Protein AF-A0A1N6V2F1-F1 (afdb_monomer)

Structure (mmCIF, N/CA/C/O backbone):
data_AF-A0A1N6V2F1-F1
#
_entry.id   AF-A0A1N6V2F1-F1
#
loop_
_atom_site.group_PDB
_atom_site.id
_atom_site.type_symbol
_atom_site.label_atom_id
_atom_site.label_alt_id
_atom_site.label_comp_id
_atom_site.label_asym_id
_atom_site.label_entity_id
_atom_site.label_seq_id
_atom_site.pdbx_PDB_ins_code
_atom_site.Cartn_x
_atom_site.Cartn_y
_atom_site.Cartn_z
_atom_site.occupancy
_atom_site.B_iso_or_equiv
_atom_site.auth_seq_id
_atom_site.auth_comp_id
_atom_site.auth_asym_id
_atom_site.auth_atom_id
_atom_site.pdbx_PDB_model_num
ATOM 1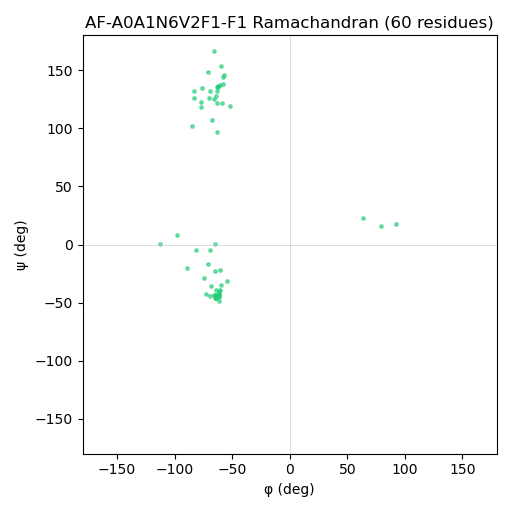 N N . MET A 1 1 ? 24.375 -13.932 -35.670 1.00 59.78 1 MET A N 1
ATOM 2 C CA . MET A 1 1 ? 23.920 -14.333 -34.313 1.00 59.78 1 MET A CA 1
ATOM 3 C C . MET A 1 1 ? 24.131 -13.257 -33.243 1.00 59.78 1 MET A C 1
ATOM 5 O O . MET A 1 1 ? 23.193 -12.993 -32.505 1.00 59.78 1 MET A O 1
ATOM 9 N N . VAL A 1 2 ? 25.281 -12.572 -33.180 1.00 68.06 2 VAL A N 1
ATOM 10 C CA . VAL A 1 2 ? 25.582 -11.576 -32.121 1.00 68.06 2 VAL A CA 1
ATOM 11 C C . VAL A 1 2 ? 24.611 -10.386 -32.025 1.00 68.06 2 VAL A C 1
ATOM 13 O O . VAL A 1 2 ? 24.299 -9.946 -30.924 1.00 68.06 2 VAL A O 1
ATOM 16 N N . ASN A 1 3 ? 24.067 -9.891 -33.142 1.00 74.25 3 ASN A N 1
ATOM 17 C CA . ASN A 1 3 ? 23.123 -8.761 -33.115 1.00 74.25 3 ASN A CA 1
ATOM 18 C C . ASN A 1 3 ? 21.730 -9.145 -32.599 1.00 74.25 3 ASN A C 1
ATOM 20 O O . ASN A 1 3 ? 21.044 -8.310 -32.015 1.00 74.25 3 ASN A O 1
ATOM 24 N N . SER A 1 4 ? 21.318 -10.399 -32.799 1.00 78.88 4 SER A N 1
ATOM 25 C CA . SER A 1 4 ? 20.043 -10.903 -32.282 1.00 78.88 4 SER A CA 1
ATOM 26 C C . SER A 1 4 ? 20.126 -11.084 -30.768 1.00 78.88 4 SER A C 1
ATOM 28 O O . SER A 1 4 ? 19.256 -10.588 -30.063 1.00 78.88 4 SER A O 1
ATOM 30 N N . LEU A 1 5 ? 21.245 -11.631 -30.275 1.00 86.94 5 LEU A N 1
ATOM 31 C CA . LEU A 1 5 ? 21.501 -11.773 -28.843 1.00 86.94 5 LEU A CA 1
ATOM 32 C C . LEU A 1 5 ? 21.568 -10.411 -28.126 1.00 86.94 5 LEU A C 1
ATOM 34 O O . LEU A 1 5 ? 20.932 -10.219 -27.097 1.00 86.94 5 LEU A O 1
ATOM 38 N N . LYS A 1 6 ? 22.259 -9.420 -28.708 1.00 87.38 6 LYS A N 1
ATOM 39 C CA . LYS A 1 6 ? 22.311 -8.052 -28.155 1.00 87.38 6 LYS A CA 1
ATOM 40 C C . LYS A 1 6 ? 20.932 -7.388 -28.093 1.00 87.38 6 LYS A C 1
ATOM 42 O O . LYS A 1 6 ? 20.623 -6.719 -27.109 1.00 87.38 6 LYS A O 1
ATOM 47 N N . ARG A 1 7 ? 20.096 -7.583 -29.121 1.00 88.75 7 ARG A N 1
ATOM 48 C CA . ARG A 1 7 ? 18.716 -7.070 -29.140 1.00 88.75 7 ARG A 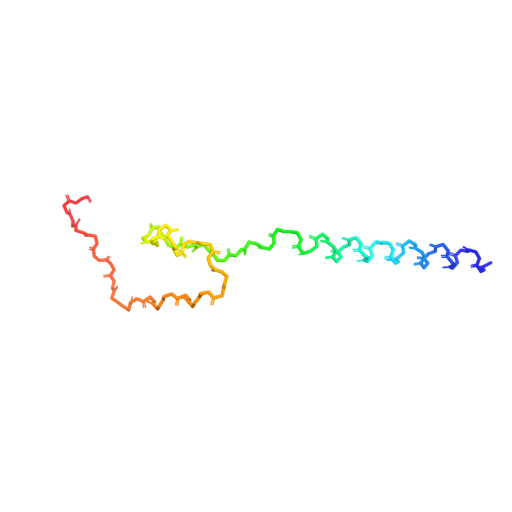CA 1
ATOM 49 C C . ARG A 1 7 ? 17.859 -7.716 -28.058 1.00 88.75 7 ARG A C 1
ATOM 51 O O . ARG A 1 7 ? 17.188 -6.984 -27.340 1.00 88.75 7 ARG A O 1
ATOM 58 N N . THR A 1 8 ? 17.920 -9.039 -27.903 1.00 91.44 8 THR A N 1
ATOM 59 C CA . THR A 1 8 ? 17.143 -9.745 -26.874 1.00 91.44 8 THR A CA 1
ATOM 60 C C . THR A 1 8 ? 17.560 -9.345 -25.461 1.00 91.44 8 THR A C 1
ATOM 62 O O . THR A 1 8 ? 16.702 -9.152 -24.603 1.00 91.44 8 THR A O 1
ATOM 65 N N . THR A 1 9 ? 18.861 -9.152 -25.215 1.00 93.62 9 THR A N 1
ATOM 66 C CA . THR A 1 9 ? 19.352 -8.689 -23.908 1.00 93.62 9 THR A CA 1
ATOM 67 C C . THR A 1 9 ? 18.866 -7.274 -23.599 1.00 93.62 9 THR A C 1
ATOM 69 O O . THR A 1 9 ? 18.397 -7.022 -22.492 1.00 93.62 9 THR A O 1
ATOM 72 N N . LEU A 1 10 ? 18.907 -6.363 -24.581 1.00 95.00 10 LEU A N 1
ATOM 73 C CA . LEU A 1 10 ? 18.401 -4.998 -24.416 1.00 95.00 10 LEU A CA 1
ATOM 74 C C . LEU A 1 10 ? 16.902 -4.976 -24.107 1.00 95.00 10 LEU A C 1
ATOM 76 O O . LEU A 1 10 ? 16.491 -4.341 -23.138 1.00 95.00 10 LEU A O 1
ATOM 80 N N . THR A 1 11 ? 16.086 -5.707 -24.869 1.00 94.38 11 THR A N 1
ATOM 81 C CA . THR A 1 11 ? 14.640 -5.770 -24.613 1.00 94.38 11 THR A CA 1
ATOM 82 C C . THR A 1 11 ? 14.333 -6.356 -23.241 1.00 94.38 11 THR A C 1
ATOM 84 O O . THR A 1 11 ? 13.491 -5.820 -22.528 1.00 94.38 11 THR A O 1
ATOM 87 N N . LEU A 1 12 ? 15.051 -7.408 -22.834 1.00 96.00 12 LEU A N 1
ATOM 88 C CA . LEU A 1 12 ? 14.847 -8.033 -21.531 1.00 96.00 12 LEU A CA 1
ATOM 89 C C . LEU A 1 12 ? 15.216 -7.081 -20.387 1.00 96.00 12 LEU A C 1
ATOM 91 O O . LEU A 1 12 ? 14.457 -6.958 -19.430 1.00 96.00 12 LEU A O 1
ATOM 95 N N . SER A 1 13 ? 16.337 -6.361 -20.511 1.00 95.94 13 SER A N 1
ATOM 96 C CA . SER A 1 13 ? 16.743 -5.359 -19.516 1.00 95.94 13 SER A CA 1
ATOM 97 C C . SER A 1 13 ? 15.718 -4.234 -19.368 1.00 95.94 13 SER A C 1
ATOM 99 O O . SER A 1 13 ? 15.412 -3.826 -18.250 1.00 95.94 13 SER A O 1
ATOM 101 N N . LEU A 1 14 ? 15.130 -3.784 -20.481 1.00 96.38 14 LEU A N 1
ATOM 102 C CA . LEU A 1 14 ? 14.143 -2.712 -20.480 1.00 96.38 14 LEU A CA 1
ATOM 103 C C . LEU A 1 14 ? 12.830 -3.156 -19.822 1.00 96.38 14 LEU A C 1
ATOM 105 O O . LEU A 1 14 ? 12.285 -2.438 -18.986 1.00 96.38 14 LEU A O 1
ATOM 109 N N . VAL A 1 15 ? 12.353 -4.360 -20.154 1.00 95.94 15 VAL A N 1
ATOM 110 C CA . VAL A 1 15 ? 11.150 -4.949 -19.545 1.00 95.94 15 VAL A CA 1
ATOM 111 C C . VAL A 1 15 ? 11.342 -5.151 -18.045 1.00 95.94 15 VAL A C 1
ATOM 113 O O . VAL A 1 15 ? 10.448 -4.819 -17.266 1.00 95.94 15 VAL A O 1
ATOM 116 N N . LEU A 1 16 ? 12.505 -5.653 -17.623 1.00 95.38 16 LEU A N 1
ATOM 117 C CA . LEU A 1 16 ? 12.795 -5.879 -16.210 1.00 95.38 16 LEU A CA 1
ATOM 118 C C . LEU A 1 16 ? 12.812 -4.560 -15.424 1.00 95.38 16 LEU A C 1
ATOM 120 O O . LEU A 1 16 ? 12.176 -4.461 -14.375 1.00 95.38 16 LEU A O 1
ATOM 124 N N . ALA A 1 17 ? 13.475 -3.530 -15.957 1.00 93.88 17 ALA A N 1
ATOM 125 C CA . ALA A 1 17 ? 13.519 -2.207 -15.341 1.00 93.88 17 ALA A CA 1
ATOM 126 C C . ALA A 1 17 ? 12.120 -1.579 -15.222 1.00 93.88 17 ALA A C 1
ATOM 128 O O . ALA A 1 17 ? 11.755 -1.077 -14.159 1.00 93.88 17 ALA A O 1
ATOM 129 N N . ALA A 1 18 ? 11.312 -1.661 -16.284 1.00 92.81 18 ALA A N 1
ATOM 130 C CA . ALA A 1 18 ? 9.940 -1.162 -16.274 1.00 92.81 18 ALA A CA 1
ATOM 131 C C . ALA A 1 18 ? 9.066 -1.906 -15.253 1.00 92.81 18 ALA A C 1
ATOM 133 O O . ALA A 1 18 ? 8.332 -1.275 -14.496 1.00 92.81 18 ALA A O 1
ATOM 134 N N . SER A 1 19 ? 9.186 -3.234 -15.184 1.00 91.50 19 SER A N 1
ATOM 135 C CA . SER A 1 19 ? 8.422 -4.068 -14.247 1.00 91.50 19 SER A CA 1
ATOM 136 C C . SER A 1 19 ? 8.733 -3.715 -12.791 1.00 91.50 19 SER A C 1
ATOM 138 O O . SER A 1 19 ? 7.820 -3.561 -11.983 1.00 91.50 19 SER A O 1
ATOM 140 N N . LEU A 1 20 ? 10.014 -3.521 -12.464 1.00 89.06 20 LEU A N 1
ATOM 141 C CA . LEU A 1 20 ? 10.443 -3.109 -11.126 1.00 89.06 20 LEU A CA 1
ATOM 142 C C . LEU A 1 20 ? 9.911 -1.717 -10.765 1.00 89.06 20 LEU A C 1
ATOM 144 O O . LEU A 1 20 ? 9.342 -1.542 -9.688 1.00 89.06 20 LEU A O 1
ATOM 148 N N . ALA A 1 21 ? 10.026 -0.746 -11.675 1.00 88.44 21 ALA A N 1
ATOM 149 C CA . ALA A 1 21 ? 9.522 0.608 -11.451 1.00 88.44 21 ALA A CA 1
ATOM 150 C C . ALA A 1 21 ? 7.996 0.636 -11.237 1.00 88.44 21 ALA A C 1
ATOM 152 O O . ALA A 1 21 ? 7.507 1.292 -10.316 1.00 88.44 21 ALA A O 1
ATOM 153 N N . LEU 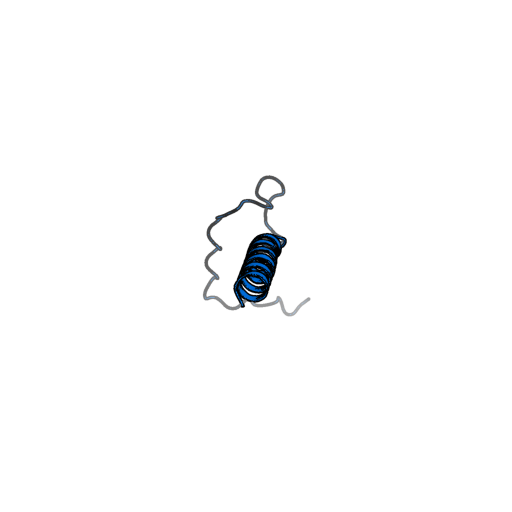A 1 22 ? 7.246 -0.120 -12.044 1.00 88.38 22 LEU A N 1
ATOM 154 C CA . LEU A 1 22 ? 5.789 -0.226 -11.935 1.00 88.38 22 LEU A CA 1
ATOM 155 C C . LEU A 1 22 ? 5.355 -0.948 -10.655 1.00 88.38 22 LEU A C 1
ATOM 157 O O . LEU A 1 22 ? 4.372 -0.542 -10.047 1.00 88.38 22 LEU A O 1
ATOM 161 N N . SER A 1 23 ? 6.104 -1.958 -10.200 1.00 82.94 23 SER A N 1
ATOM 162 C CA . SER A 1 23 ? 5.787 -2.688 -8.963 1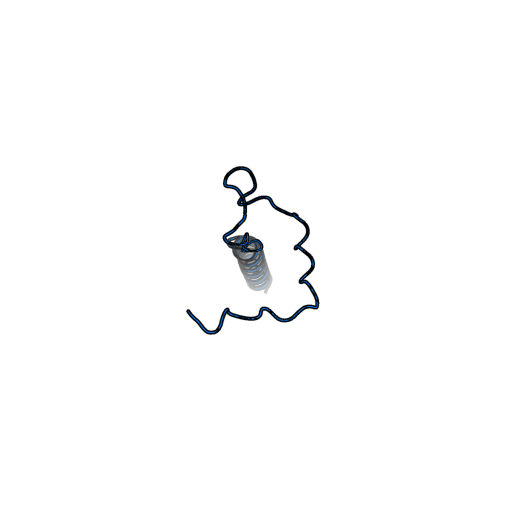.00 82.94 23 SER A CA 1
ATOM 163 C C . SER A 1 23 ? 5.870 -1.827 -7.693 1.00 82.94 23 SER A C 1
ATOM 165 O O . SER A 1 23 ? 5.230 -2.141 -6.690 1.00 82.94 23 SER A O 1
ATOM 167 N N . ALA A 1 24 ? 6.630 -0.726 -7.729 1.00 71.38 24 ALA A N 1
ATOM 168 C CA . ALA A 1 24 ? 6.760 0.209 -6.613 1.00 71.38 24 ALA A CA 1
ATOM 169 C C . ALA A 1 24 ? 5.710 1.339 -6.633 1.00 71.38 24 ALA A C 1
ATOM 171 O O . ALA A 1 24 ? 5.446 1.951 -5.594 1.00 71.38 24 ALA A O 1
ATOM 172 N N . CYS A 1 25 ? 5.088 1.621 -7.782 1.00 77.94 25 CYS A N 1
ATOM 173 C CA . CYS A 1 25 ? 3.990 2.581 -7.867 1.00 77.94 25 CYS A CA 1
ATOM 174 C C . CYS A 1 25 ? 2.697 1.950 -7.340 1.00 77.94 25 CYS A C 1
ATOM 176 O O . CYS A 1 25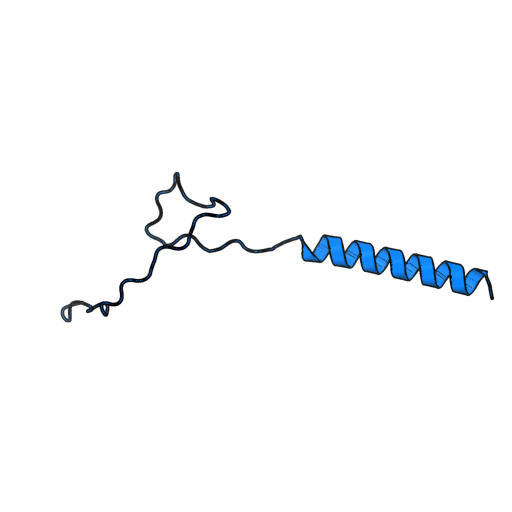 ? 2.189 0.984 -7.896 1.00 77.94 25 CYS A O 1
ATOM 178 N N . GLY A 1 26 ? 2.135 2.526 -6.276 1.00 69.62 26 GLY A N 1
ATOM 179 C CA . GLY A 1 26 ? 0.806 2.143 -5.793 1.00 69.62 26 GLY A CA 1
ATOM 180 C C . GLY A 1 26 ? 0.773 1.060 -4.716 1.00 69.62 26 GLY A C 1
ATOM 181 O O . GLY A 1 26 ? -0.298 0.508 -4.471 1.00 6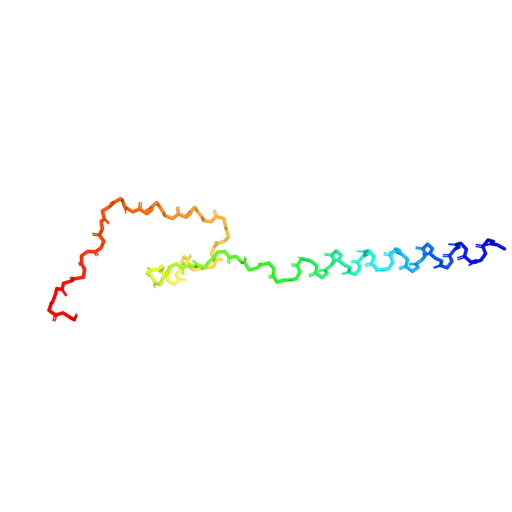9.62 26 GLY A O 1
ATOM 182 N N . ARG A 1 27 ? 1.883 0.778 -4.014 1.00 68.38 27 ARG A N 1
ATOM 183 C CA . ARG A 1 27 ? 1.812 -0.022 -2.780 1.00 68.38 27 ARG A CA 1
ATOM 184 C C . ARG A 1 27 ? 0.979 0.740 -1.746 1.00 68.38 27 ARG A C 1
ATOM 186 O O . ARG A 1 27 ? 1.475 1.658 -1.091 1.00 68.38 27 ARG A O 1
ATOM 193 N N . LYS A 1 28 ? -0.304 0.389 -1.659 1.00 68.19 28 LYS A N 1
ATOM 194 C CA . LYS A 1 28 ? -1.248 0.966 -0.706 1.00 68.19 28 LYS A CA 1
ATOM 195 C C . LYS A 1 28 ? -0.775 0.612 0.703 1.00 68.19 28 LYS A C 1
ATOM 197 O O . LYS A 1 28 ? -0.553 -0.560 0.998 1.00 68.19 28 LYS A O 1
ATOM 202 N N . GLY A 1 29 ? -0.530 1.639 1.515 1.00 72.44 29 GLY A N 1
ATOM 203 C CA . GLY A 1 29 ? -0.302 1.465 2.947 1.00 72.44 29 GLY A CA 1
ATOM 204 C C . GLY A 1 29 ? -1.569 0.956 3.626 1.00 72.44 29 GLY A C 1
AT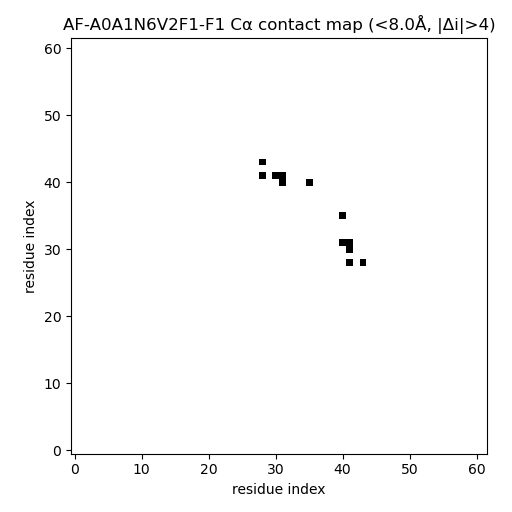OM 205 O O . GLY A 1 29 ? -2.642 0.976 3.013 1.00 72.44 29 GLY A O 1
ATOM 206 N N . ASP A 1 30 ? -1.430 0.496 4.866 1.00 76.44 30 ASP A N 1
ATOM 207 C CA . ASP A 1 30 ? -2.592 0.127 5.668 1.00 76.44 30 ASP A CA 1
ATOM 208 C C . ASP A 1 30 ? -3.545 1.320 5.793 1.00 76.44 30 ASP A C 1
ATOM 210 O O . ASP A 1 30 ? -3.116 2.479 5.761 1.00 76.44 30 ASP A O 1
ATOM 214 N N . LEU A 1 31 ? -4.843 1.037 5.842 1.00 76.69 31 LEU A N 1
ATOM 215 C CA . LEU A 1 31 ? -5.840 2.090 5.974 1.00 76.69 31 LEU A CA 1
ATOM 216 C C . LEU A 1 31 ? -5.963 2.457 7.446 1.00 76.69 31 LEU A C 1
ATOM 218 O O . LEU A 1 31 ? -6.237 1.595 8.278 1.00 76.69 31 LEU A O 1
ATOM 222 N N . ASP A 1 32 ? -5.814 3.742 7.754 1.00 81.69 32 ASP A N 1
ATOM 223 C CA . ASP A 1 32 ? -6.086 4.216 9.102 1.00 81.69 32 ASP A CA 1
ATOM 224 C C . ASP A 1 32 ? -7.553 3.936 9.465 1.00 81.69 32 ASP A C 1
ATOM 226 O O . ASP A 1 32 ? -8.449 4.181 8.644 1.00 81.69 32 ASP A O 1
ATOM 230 N N . PRO A 1 33 ? -7.840 3.458 10.687 1.00 83.25 33 PRO A N 1
ATOM 231 C CA . PRO A 1 33 ? -9.212 3.333 11.145 1.00 83.25 33 PRO A CA 1
ATOM 232 C C . PRO A 1 33 ? -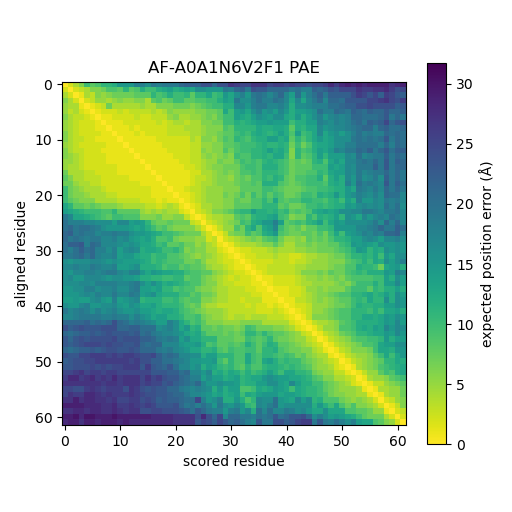9.921 4.701 11.140 1.00 83.25 33 PRO A C 1
ATOM 234 O O . PRO A 1 33 ? -9.285 5.745 11.304 1.00 83.25 33 PRO A O 1
ATOM 237 N N . PRO A 1 34 ? -11.260 4.734 10.999 1.00 81.38 34 PRO A N 1
ATOM 238 C CA . PRO A 1 34 ? -12.017 5.987 10.905 1.00 81.38 34 PRO A CA 1
ATOM 239 C C . PRO A 1 34 ? -11.877 6.877 12.149 1.00 81.38 34 PRO A C 1
ATOM 241 O O . PRO A 1 34 ? -12.078 8.085 12.072 1.00 81.38 34 PRO A O 1
ATOM 244 N N . SER A 1 35 ? -11.517 6.290 13.292 1.00 83.31 35 SER A N 1
ATOM 245 C CA . SER A 1 35 ? -11.287 6.990 14.559 1.00 83.31 35 SER A CA 1
ATOM 246 C C . SER A 1 35 ? -9.896 7.630 14.675 1.00 83.31 35 SER A C 1
ATOM 248 O O . SER A 1 35 ? -9.634 8.302 15.672 1.00 83.31 35 SER A O 1
ATOM 250 N N . THR A 1 36 ? -8.994 7.428 13.706 1.00 86.38 36 THR A N 1
ATOM 251 C CA . THR A 1 36 ? -7.634 7.984 13.751 1.00 86.38 36 THR A CA 1
ATOM 252 C C . THR A 1 36 ? -7.672 9.513 13.666 1.00 86.38 36 THR A C 1
ATOM 254 O O . THR A 1 36 ? -8.232 10.057 12.709 1.00 86.38 36 THR A O 1
ATOM 257 N N . PRO A 1 37 ? -7.055 10.236 14.622 1.00 88.50 37 PRO A N 1
ATOM 258 C CA . PRO A 1 37 ? -6.972 11.692 14.577 1.00 88.50 37 PRO A CA 1
ATOM 259 C C . PRO A 1 37 ? -6.280 12.183 13.305 1.00 88.50 37 PRO A C 1
ATOM 261 O O . PRO A 1 37 ? -5.287 11.598 12.880 1.00 88.50 37 PRO A O 1
ATOM 264 N N . ALA A 1 38 ? -6.727 13.313 12.751 1.00 86.38 38 ALA A N 1
ATOM 265 C CA . ALA A 1 38 ? -6.179 13.865 11.506 1.00 86.38 38 ALA A CA 1
ATOM 266 C C . ALA A 1 38 ? -4.651 14.076 11.531 1.00 86.38 38 ALA A C 1
ATOM 268 O O . ALA A 1 38 ? -3.985 13.920 10.514 1.00 86.38 38 ALA A O 1
ATOM 269 N N . SER A 1 39 ? -4.076 14.382 12.700 1.00 87.31 39 SER A N 1
ATOM 270 C CA . SER A 1 39 ? -2.625 14.548 12.882 1.00 87.31 39 SER A CA 1
ATOM 271 C C . SER A 1 39 ? -1.823 13.241 12.812 1.00 87.31 39 SER A C 1
ATOM 273 O O . SER A 1 39 ? -0.604 13.278 12.656 1.00 87.31 39 SER A O 1
ATOM 275 N N . GLN A 1 40 ? -2.491 12.096 12.946 1.00 83.69 40 GLN A N 1
ATOM 276 C CA . GLN A 1 40 ? -1.895 10.758 12.970 1.00 83.69 40 GLN A CA 1
ATOM 277 C C . GLN A 1 40 ? -2.271 9.924 11.737 1.00 83.69 40 GLN A C 1
ATOM 279 O O . GLN A 1 40 ? -1.819 8.792 11.610 1.00 83.69 40 GLN A O 1
ATOM 284 N N . GLN A 1 41 ? -3.053 10.483 10.810 1.00 85.31 41 GLN A N 1
ATOM 285 C CA . GLN A 1 41 ? -3.399 9.826 9.551 1.00 85.31 41 GLN A CA 1
ATOM 286 C C . GLN A 1 41 ? -2.192 9.746 8.600 1.00 85.31 41 GLN A C 1
ATOM 288 O O . GLN A 1 41 ? -1.357 10.651 8.534 1.00 85.31 41 GLN A O 1
ATOM 293 N N . ASN A 1 42 ? -2.145 8.689 7.793 1.00 81.25 42 ASN A N 1
ATOM 294 C CA . ASN A 1 42 ? -1.165 8.383 6.753 1.00 81.25 42 ASN A CA 1
ATOM 295 C C . ASN A 1 42 ? 0.269 8.169 7.261 1.00 81.25 42 ASN A C 1
ATOM 297 O O . ASN A 1 42 ? 1.230 8.301 6.493 1.00 81.25 42 ASN A O 1
ATOM 301 N N . GLN A 1 43 ? 0.440 7.823 8.539 1.00 81.75 43 GLN A N 1
ATOM 302 C CA . GLN A 1 43 ? 1.757 7.493 9.073 1.00 81.75 43 GLN A CA 1
ATOM 303 C C . GLN A 1 43 ? 2.171 6.077 8.655 1.00 81.75 43 GLN A C 1
ATOM 305 O O . GLN A 1 43 ? 1.485 5.090 8.907 1.00 81.75 43 GLN A O 1
ATOM 310 N N . ARG A 1 44 ? 3.324 5.961 7.986 1.00 74.31 44 ARG A N 1
ATOM 311 C CA . ARG A 1 44 ? 3.869 4.658 7.577 1.00 74.31 44 ARG A CA 1
ATOM 312 C C . ARG A 1 44 ? 4.488 3.934 8.766 1.00 74.31 44 ARG A C 1
ATOM 314 O O . ARG A 1 44 ? 5.314 4.508 9.465 1.00 74.31 44 ARG A O 1
ATOM 321 N N . GLY A 1 45 ? 4.183 2.644 8.891 1.00 71.06 45 GLY A N 1
ATOM 322 C CA . GLY A 1 45 ? 4.800 1.773 9.894 1.00 71.06 45 GLY A CA 1
ATOM 323 C C . GLY A 1 45 ? 4.209 1.918 11.295 1.00 71.06 45 GLY A C 1
ATOM 324 O O . GLY A 1 45 ? 4.838 1.467 12.245 1.00 71.06 45 GLY A O 1
ATOM 325 N N . ALA A 1 46 ? 3.030 2.533 11.423 1.00 70.69 46 ALA A N 1
ATOM 326 C CA . ALA A 1 46 ? 2.255 2.453 12.650 1.00 70.69 46 ALA A CA 1
ATOM 327 C C . ALA A 1 46 ? 1.851 0.992 12.905 1.00 70.69 46 ALA A C 1
ATOM 329 O O . ALA A 1 46 ? 1.458 0.275 11.981 1.00 70.69 46 ALA A O 1
ATOM 330 N N . GLU A 1 47 ? 1.991 0.548 14.150 1.00 70.06 47 GLU A N 1
ATOM 331 C CA . GLU A 1 47 ? 1.576 -0.789 14.556 1.00 70.06 47 GLU A CA 1
ATOM 332 C C . GLU A 1 47 ? 0.046 -0.866 14.534 1.00 70.06 47 GLU A C 1
ATOM 334 O O . GLU A 1 47 ? -0.636 0.041 15.021 1.00 70.06 47 GLU A O 1
ATOM 339 N N . ALA A 1 48 ? -0.499 -1.921 13.925 1.00 70.06 48 ALA A N 1
ATOM 340 C CA . ALA A 1 48 ? -1.940 -2.120 13.888 1.00 70.06 48 ALA A CA 1
ATOM 341 C C . ALA A 1 48 ? -2.464 -2.299 15.327 1.00 70.06 48 ALA A C 1
ATOM 343 O O . ALA A 1 48 ? -1.893 -3.096 16.077 1.00 70.06 48 ALA A O 1
ATOM 344 N N . PRO A 1 49 ? -3.539 -1.597 15.731 1.00 72.44 49 PRO A N 1
ATOM 345 C CA . PRO A 1 49 ? -4.128 -1.787 17.050 1.00 72.44 49 PRO A CA 1
ATOM 346 C C . PRO A 1 49 ? -4.563 -3.242 17.247 1.00 72.44 49 PRO A C 1
ATOM 348 O O . PRO A 1 49 ? -5.153 -3.852 16.351 1.00 72.44 49 PRO A O 1
ATOM 351 N N . THR A 1 50 ? -4.312 -3.799 18.430 1.00 76.75 50 THR A N 1
ATOM 352 C CA . THR A 1 50 ? -4.804 -5.131 18.785 1.00 76.75 50 THR A CA 1
ATOM 353 C C . THR A 1 50 ? -6.331 -5.124 18.832 1.00 76.75 50 THR A C 1
ATOM 355 O O . THR A 1 50 ? -6.949 -4.280 19.482 1.00 76.75 50 THR A O 1
ATOM 358 N N . THR A 1 51 ? -6.958 -6.060 18.113 1.00 75.31 51 THR A N 1
ATOM 359 C CA . THR A 1 51 ? -8.418 -6.223 18.151 1.00 75.31 51 THR A CA 1
ATOM 360 C C . THR A 1 51 ? -8.812 -6.780 19.520 1.00 75.31 51 THR A C 1
ATOM 362 O O . THR A 1 51 ? -8.258 -7.806 19.914 1.00 75.31 51 THR A O 1
ATOM 365 N N . PRO A 1 52 ? -9.735 -6.138 20.260 1.00 78.56 52 PRO A N 1
ATOM 366 C CA . PRO A 1 52 ? -10.235 -6.690 21.513 1.00 78.56 52 PRO A CA 1
ATOM 367 C 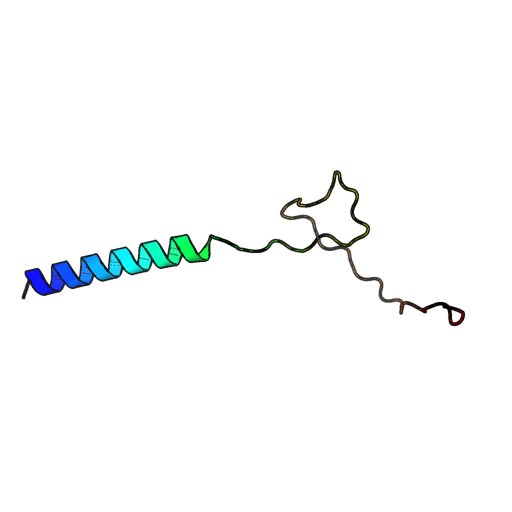C . PRO A 1 52 ? -10.951 -8.027 21.276 1.00 78.56 52 PRO A C 1
ATOM 369 O O . PRO A 1 52 ? -11.784 -8.122 20.378 1.00 78.56 52 PRO A O 1
ATOM 372 N N . ASP A 1 53 ? -10.699 -9.032 22.119 1.00 81.06 53 ASP A N 1
ATOM 373 C CA . ASP A 1 53 ? -11.351 -10.355 22.038 1.00 81.06 53 ASP A CA 1
ATOM 374 C C . ASP A 1 53 ? -12.851 -10.335 22.404 1.00 81.06 53 ASP A C 1
ATOM 376 O O . ASP A 1 53 ? -13.544 -11.351 22.325 1.00 81.06 53 ASP A O 1
ATOM 380 N N . SER A 1 54 ? -13.378 -9.189 22.841 1.00 80.19 54 SER A N 1
ATOM 381 C CA . SER A 1 54 ? -14.786 -9.045 23.199 1.00 80.19 54 SER A CA 1
ATOM 382 C C . SER A 1 54 ? -15.652 -8.779 21.962 1.00 80.19 54 SER A C 1
ATOM 384 O O . SER A 1 54 ? -15.340 -7.857 21.202 1.00 80.19 54 SER A O 1
ATOM 386 N N . PRO A 1 55 ? -16.777 -9.493 21.780 1.00 77.25 55 PRO A N 1
ATOM 387 C CA . PRO A 1 55 ? -17.692 -9.221 20.682 1.00 77.25 55 PRO A CA 1
ATOM 388 C C . PRO A 1 55 ? -18.277 -7.812 20.807 1.00 77.25 55 PRO A C 1
ATOM 390 O O . PRO A 1 55 ? -18.706 -7.393 21.884 1.00 77.25 55 PRO A O 1
ATOM 393 N N . PHE A 1 56 ? -18.321 -7.091 19.687 1.00 75.81 56 PHE A N 1
ATOM 394 C CA . PHE A 1 56 ? -19.061 -5.840 19.601 1.00 75.81 56 PHE A CA 1
ATOM 395 C C . PHE A 1 56 ? -20.554 -6.151 19.703 1.00 75.81 56 PHE A C 1
ATOM 397 O O . PHE A 1 56 ? -21.148 -6.719 18.786 1.00 75.81 56 PHE A O 1
ATOM 404 N N . LEU A 1 57 ? -21.148 -5.811 20.844 1.00 79.44 57 LEU A N 1
ATOM 405 C CA . LEU A 1 57 ? -22.587 -5.880 21.022 1.00 79.44 57 LEU A CA 1
ATOM 406 C C . LEU A 1 57 ? -23.171 -4.576 20.475 1.00 79.44 57 LEU A C 1
ATOM 408 O O . LEU A 1 57 ? -23.064 -3.530 21.112 1.00 79.44 57 LEU A O 1
ATOM 412 N N . LEU A 1 58 ? -23.737 -4.636 19.267 1.00 78.06 58 LEU A N 1
ATOM 413 C CA . LEU A 1 58 ? -24.598 -3.567 18.769 1.00 78.06 58 LEU A CA 1
ATOM 414 C C . LEU A 1 58 ? -25.750 -3.423 19.756 1.00 78.06 58 LEU A C 1
ATOM 416 O O . LEU A 1 58 ? -26.440 -4.405 20.037 1.00 78.06 58 LEU A O 1
ATOM 420 N N . ASP A 1 59 ? -25.906 -2.225 20.314 1.00 79.69 59 ASP A N 1
ATOM 421 C CA . ASP A 1 59 ? -27.061 -1.890 21.136 1.00 79.69 59 ASP A CA 1
ATOM 422 C C . ASP A 1 59 ? -28.324 -2.248 20.334 1.00 79.69 59 ASP A C 1
ATOM 424 O O . ASP A 1 59 ? -28.500 -1.716 19.236 1.00 79.69 59 ASP A O 1
ATOM 428 N N . PRO A 1 60 ? -29.181 -3.168 20.813 1.00 75.75 60 PRO A N 1
ATOM 429 C CA . PRO A 1 60 ? -30.341 -3.646 20.059 1.00 75.75 60 PRO A CA 1
ATOM 430 C C . PRO A 1 60 ? -31.401 -2.564 19.784 1.00 75.75 60 PRO A C 1
ATOM 432 O O . PRO A 1 60 ? -32.433 -2.863 19.186 1.00 75.75 60 PRO A O 1
ATOM 435 N N . LEU A 1 61 ? -31.177 -1.328 20.239 1.00 69.06 61 LEU A N 1
ATOM 436 C CA . LEU A 1 61 ? -32.033 -0.166 20.015 1.00 69.06 61 LEU A CA 1
ATOM 437 C C . LEU A 1 61 ? -31.573 0.749 18.859 1.00 69.06 61 LEU A C 1
ATOM 439 O O . LEU A 1 61 ? -32.162 1.819 18.688 1.00 69.06 61 LEU A O 1
ATOM 443 N N . LEU A 1 62 ? -30.569 0.341 18.066 1.00 57.56 62 LEU A N 1
ATOM 444 C CA . LEU A 1 62 ? -30.161 0.979 16.802 1.00 57.56 62 LEU A CA 1
ATOM 445 C C . LEU A 1 62 ? -30.422 0.077 15.589 1.00 57.56 62 LEU A C 1
ATOM 447 O O . LEU A 1 62 ? -29.891 -1.056 15.562 1.00 57.56 62 LEU A O 1
#

Radius of gyration: 24.15 Å; Cα contacts (8 Å, |Δi|>4): 6; chains: 1; bounding box: 58×29×58 Å

Secondary structure (DSSP, 8-state):
-HHHHHHHHHHHHHHHHHHHHHHHTT-PPPPPPTTS-GGGTT-TTPPPPPPPSS-----TT-

Sequence (62 aa):
MVNSLKRTTLTLSLVLAASLALSACGRKGDLDPPSTPASQQNQRGAEAPTTPDSPFLLDPLL

Foldseek 3Di:
DVVVVVVVVVVVVVVVVVVVVVVPPPPDADADDPPDDPVRGPDHPDDDDDDDPDDDDDPPVD

pLDDT: mean 81.12, std 9.34, range [57.56, 96.38]

Solvent-accessible surface area (backbone atoms only — not comparable to full-atom values): 4302 Å² total; per-residue (Å²): 112,70,68,59,54,53,49,54,50,51,53,51,53,50,52,52,53,51,51,55,57,54,68,63,61,78,73,76,70,87,79,73,60,93,85,55,53,81,92,65,54,89,60,84,86,66,78,80,79,81,79,73,94,66,80,86,74,74,62,91,88,112

Mean predicted aligned error: 11.74 Å